Protein AF-A0AAV3GSE8-F1 (afdb_monomer_lite)

Organism: NCBI:txid1134836

Foldseek 3Di:
DADPVVRDDQDDDDPPDLALVSVVVSLVSPPDDLLPDPDDDDPPPVRCVDPSNVVVVVVSD

pLDDT: mean 83.88, std 8.44, range [47.72, 94.81]

InterPro domains:
  IPR001584 Integrase, catalytic core [PF00665] (1-57)
  IPR001584 Integrase, catalytic core [PS50994] (1-61)
  IPR012337 Ribonuclease H-like superfamily [SSF53098] (1-57)
  IPR036397 Ribonuclease H superfamily [G3DSA:3.30.420.10] (1-60)

Secondary structure (DSSP, 8-state):
-EETTTTEE------S---HHHHHHHHHT-SS-GGG-S-------TTT-SHHHHHHHHTT-

Sequence (61 aa):
MIDLFNREIIGHSCGNKKDAQLVKRAIQSIPYSLQEIELFHTDRGKEFDNQTIQNLMNGLV

Radius of gyration: 11.5 Å; chains: 1; bounding box: 25×22×28 Å

Structure (mmCIF, N/CA/C/O backbone):
data_AF-A0AAV3GSE8-F1
#
_entry.id   AF-A0AAV3GSE8-F1
#
loop_
_atom_site.group_PDB
_atom_site.id
_atom_site.type_symbol
_atom_site.label_atom_id
_atom_site.label_alt_id
_atom_site.label_comp_id
_atom_site.label_asym_id
_atom_site.label_entity_id
_atom_site.label_seq_id
_atom_site.pdbx_PDB_ins_code
_atom_site.Cartn_x
_atom_site.Cartn_y
_atom_site.Cartn_z
_atom_site.occupancy
_atom_site.B_iso_or_equiv
_atom_site.auth_seq_id
_atom_site.auth_comp_id
_atom_site.auth_asym_id
_atom_site.auth_atom_id
_atom_site.pdbx_PDB_model_num
ATOM 1 N N . MET A 1 1 ? -1.663 -7.490 -1.458 1.00 90.50 1 MET A N 1
ATOM 2 C CA . MET A 1 1 ? -1.539 -6.749 -0.187 1.00 90.50 1 MET A CA 1
ATOM 3 C C . MET A 1 1 ? -2.137 -7.583 0.928 1.00 90.50 1 MET A C 1
ATOM 5 O O . MET A 1 1 ? -2.987 -8.417 0.639 1.00 90.50 1 MET A O 1
ATOM 9 N N . ILE A 1 2 ? -1.686 -7.381 2.163 1.00 93.00 2 ILE A N 1
ATOM 10 C CA . ILE A 1 2 ? -2.268 -8.022 3.346 1.00 93.00 2 ILE A CA 1
ATOM 11 C C . ILE A 1 2 ? -2.890 -6.916 4.192 1.00 93.00 2 ILE A C 1
ATOM 13 O O . ILE A 1 2 ? -2.195 -5.971 4.557 1.00 93.00 2 ILE A O 1
ATOM 17 N N . ASP A 1 3 ? -4.181 -7.040 4.472 1.00 93.19 3 ASP A N 1
ATOM 18 C CA . ASP A 1 3 ? -4.889 -6.208 5.435 1.00 93.19 3 ASP A CA 1
ATOM 19 C C . ASP A 1 3 ? -4.835 -6.895 6.803 1.00 93.19 3 ASP A C 1
ATOM 21 O O . ASP A 1 3 ? -5.417 -7.964 7.007 1.00 93.19 3 ASP A O 1
ATOM 25 N N . LEU A 1 4 ? -4.103 -6.294 7.741 1.00 94.44 4 LEU A N 1
ATOM 26 C CA . LEU A 1 4 ? -3.919 -6.853 9.081 1.00 94.44 4 LEU A CA 1
ATOM 27 C C . LEU A 1 4 ? -5.140 -6.652 9.985 1.00 94.44 4 LEU A C 1
ATOM 29 O O . LEU A 1 4 ? -5.338 -7.450 10.902 1.00 94.44 4 LEU A O 1
ATOM 33 N N . PHE A 1 5 ? -5.949 -5.620 9.735 1.00 92.69 5 PHE A N 1
ATOM 34 C CA . PHE A 1 5 ? -7.138 -5.324 10.528 1.00 92.69 5 PHE A CA 1
ATOM 35 C C . PHE A 1 5 ? -8.263 -6.304 10.185 1.00 92.69 5 PHE A C 1
ATOM 37 O O . PHE A 1 5 ? -8.769 -6.997 11.069 1.00 92.69 5 PHE A O 1
ATOM 44 N N . ASN A 1 6 ? -8.580 -6.438 8.893 1.00 92.88 6 ASN A N 1
ATOM 45 C CA . ASN A 1 6 ? -9.626 -7.348 8.417 1.00 92.88 6 ASN A CA 1
ATOM 46 C C . ASN A 1 6 ? -9.147 -8.807 8.281 1.00 92.88 6 ASN A C 1
ATOM 48 O O . ASN A 1 6 ? -9.969 -9.712 8.157 1.00 92.88 6 ASN A O 1
ATOM 52 N N . ARG A 1 7 ? -7.831 -9.064 8.380 1.00 94.75 7 ARG A N 1
ATOM 53 C CA . ARG A 1 7 ? -7.192 -10.389 8.218 1.00 94.75 7 ARG A CA 1
ATOM 54 C C . ARG A 1 7 ? -7.418 -10.994 6.831 1.00 94.75 7 ARG A C 1
ATOM 56 O O . ARG A 1 7 ? -7.612 -12.201 6.690 1.00 94.75 7 ARG A O 1
ATOM 63 N N . GLU A 1 8 ? -7.352 -10.153 5.807 1.00 94.81 8 GLU A N 1
ATOM 64 C CA . GLU A 1 8 ? -7.621 -10.535 4.423 1.00 94.81 8 GLU A CA 1
ATOM 65 C C . GLU A 1 8 ? -6.404 -10.333 3.521 1.00 94.81 8 GLU A C 1
ATOM 67 O O . GLU A 1 8 ? -5.519 -9.506 3.764 1.00 94.81 8 GLU A O 1
ATOM 72 N N . ILE A 1 9 ? -6.378 -11.095 2.428 1.00 94.25 9 ILE A N 1
ATOM 73 C CA . ILE A 1 9 ? -5.421 -10.902 1.344 1.00 94.25 9 ILE A CA 1
ATOM 74 C C . ILE A 1 9 ? -6.156 -10.230 0.189 1.00 94.25 9 ILE A C 1
ATOM 76 O O . ILE A 1 9 ? -7.027 -10.828 -0.438 1.00 94.25 9 ILE A O 1
ATOM 80 N N . ILE A 1 10 ? -5.746 -9.007 -0.136 1.00 91.12 10 ILE A N 1
ATOM 81 C CA . ILE A 1 10 ? -6.257 -8.264 -1.290 1.00 91.12 10 ILE A CA 1
ATOM 82 C C . ILE A 1 10 ? -5.329 -8.544 -2.473 1.00 91.12 10 ILE A C 1
ATOM 84 O O . ILE A 1 10 ? -4.172 -8.097 -2.509 1.00 91.12 10 ILE A O 1
ATOM 88 N N . GLY A 1 11 ? -5.819 -9.341 -3.421 1.00 90.50 11 GLY A N 1
ATOM 89 C CA . GLY A 1 11 ? -5.105 -9.718 -4.638 1.00 90.50 11 GLY A CA 1
ATOM 90 C C . GLY A 1 11 ? -5.502 -8.855 -5.834 1.00 90.50 11 GLY A C 1
ATOM 91 O O . GLY A 1 11 ? -6.683 -8.628 -6.072 1.00 90.50 11 GLY A O 1
ATOM 92 N N . HIS A 1 12 ? -4.518 -8.428 -6.628 1.00 87.69 12 HIS A N 1
ATOM 93 C CA . HIS A 1 12 ? -4.746 -7.764 -7.912 1.00 87.69 12 HIS A CA 1
ATOM 94 C C . HIS A 1 12 ? -4.006 -8.529 -9.011 1.00 87.69 12 HIS A C 1
ATOM 96 O O . HIS A 1 12 ? -2.788 -8.711 -8.927 1.00 87.69 12 HIS A O 1
ATOM 102 N N . SER A 1 13 ? -4.730 -8.998 -10.032 1.00 85.88 13 SER A N 1
ATOM 103 C CA . SER A 1 13 ? -4.111 -9.683 -11.169 1.00 85.88 13 SER A CA 1
ATOM 104 C C . SER A 1 13 ? -3.346 -8.684 -12.024 1.00 85.88 13 SER A C 1
ATOM 106 O O . SER A 1 13 ? -3.859 -7.632 -12.400 1.00 85.88 13 SER A O 1
ATOM 108 N N . CYS A 1 14 ? -2.102 -9.026 -12.325 1.00 75.75 14 CYS A N 1
ATOM 109 C CA . CYS A 1 14 ? -1.156 -8.149 -12.981 1.00 75.75 14 CYS A CA 1
ATOM 110 C C . CYS A 1 14 ? -0.554 -8.893 -14.168 1.00 75.75 14 CYS A C 1
ATOM 112 O O . CYS A 1 14 ? -0.053 -10.004 -14.008 1.00 75.75 14 CYS A O 1
ATOM 114 N N . GLY A 1 15 ? -0.612 -8.299 -15.362 1.00 77.19 15 GLY A N 1
ATOM 115 C CA . GLY A 1 15 ? 0.061 -8.856 -16.536 1.00 77.19 15 GLY A CA 1
ATOM 116 C C . GLY A 1 15 ? 1.590 -8.787 -16.418 1.00 77.19 15 GLY A C 1
ATOM 117 O O . GLY A 1 15 ? 2.142 -8.382 -15.399 1.00 77.19 15 GLY A O 1
ATOM 118 N N . ASN A 1 16 ? 2.297 -9.115 -17.500 1.00 77.00 16 ASN A N 1
ATOM 119 C CA . ASN A 1 16 ? 3.762 -9.264 -17.500 1.00 77.00 16 ASN A CA 1
ATOM 120 C C . ASN A 1 16 ? 4.577 -8.013 -17.107 1.00 77.00 16 ASN A C 1
ATOM 122 O O . ASN A 1 16 ? 5.783 -8.127 -16.894 1.00 77.00 16 ASN A O 1
ATOM 126 N N . LYS A 1 17 ? 3.975 -6.821 -17.038 1.00 73.62 17 LYS A N 1
ATOM 127 C CA . LYS A 1 17 ? 4.685 -5.572 -16.731 1.00 73.62 17 LYS A CA 1
ATOM 128 C C . LYS A 1 17 ? 4.416 -5.135 -15.297 1.00 73.62 17 LYS A C 1
ATOM 130 O O . LYS A 1 17 ? 3.316 -4.697 -14.984 1.00 73.62 17 LYS A O 1
ATOM 135 N N . LYS A 1 18 ? 5.444 -5.210 -14.452 1.00 74.50 18 LYS A N 1
ATOM 136 C CA . LYS A 1 18 ? 5.453 -4.623 -13.109 1.00 74.50 18 LYS A CA 1
ATOM 137 C C . LYS A 1 18 ? 5.950 -3.181 -13.212 1.00 74.50 18 LYS A C 1
ATOM 139 O O . LYS A 1 18 ? 7.152 -2.940 -13.203 1.00 74.50 18 LYS A O 1
ATOM 144 N N . ASP A 1 19 ? 5.032 -2.240 -13.404 1.00 82.06 19 ASP A N 1
ATOM 145 C CA . ASP A 1 19 ? 5.331 -0.807 -13.447 1.00 82.06 19 ASP A CA 1
ATOM 146 C C . ASP A 1 19 ? 4.548 -0.032 -12.375 1.00 82.06 19 ASP A C 1
ATOM 148 O O . ASP A 1 19 ? 3.655 -0.562 -11.708 1.00 82.06 19 ASP A O 1
ATOM 152 N N . ALA A 1 20 ? 4.877 1.249 -12.206 1.00 82.38 20 ALA A N 1
ATOM 153 C CA . ALA A 1 20 ? 4.235 2.103 -11.210 1.00 82.38 20 ALA A CA 1
ATOM 154 C C . ALA A 1 20 ? 2.721 2.283 -11.442 1.00 82.38 20 ALA A C 1
ATOM 156 O O . ALA A 1 20 ? 1.973 2.507 -10.491 1.00 82.38 20 ALA A O 1
ATOM 157 N N . GLN A 1 21 ? 2.233 2.177 -12.684 1.00 84.00 21 GLN A N 1
ATOM 158 C CA . GLN A 1 21 ? 0.796 2.279 -12.962 1.00 84.00 21 GLN A CA 1
ATOM 159 C C . GLN A 1 21 ? 0.050 1.050 -12.454 1.00 84.00 21 GLN A C 1
ATOM 161 O O . GLN A 1 21 ? -1.059 1.162 -11.933 1.00 84.00 21 GLN A O 1
ATOM 166 N N . LEU A 1 22 ? 0.666 -0.119 -12.572 1.00 86.50 22 LEU A N 1
ATOM 167 C CA . LEU A 1 22 ? 0.128 -1.360 -12.049 1.00 86.50 22 LEU A CA 1
ATOM 168 C C . LEU A 1 22 ? 0.082 -1.363 -10.518 1.00 86.50 22 LEU A C 1
ATOM 170 O O . LEU A 1 22 ? -0.953 -1.700 -9.947 1.00 86.50 22 LEU A O 1
ATOM 174 N N . VAL A 1 23 ? 1.146 -0.898 -9.857 1.00 85.06 23 VAL A N 1
ATOM 175 C CA . VAL A 1 23 ? 1.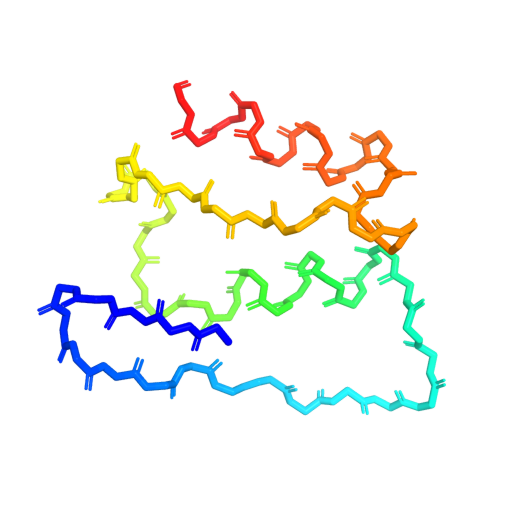157 -0.720 -8.395 1.00 85.06 23 VAL A CA 1
ATOM 176 C C . VAL A 1 23 ? 0.046 0.237 -7.957 1.00 85.06 23 VAL A C 1
ATOM 178 O O . VAL A 1 23 ? -0.722 -0.081 -7.049 1.00 85.06 23 VAL A O 1
ATOM 181 N N . LYS A 1 24 ? -0.110 1.373 -8.652 1.00 86.06 24 LYS A N 1
ATOM 182 C CA . LYS A 1 24 ? -1.192 2.329 -8.389 1.00 86.06 24 LYS A CA 1
ATOM 183 C C . LYS A 1 24 ? -2.572 1.674 -8.502 1.00 86.06 24 LYS A C 1
ATOM 185 O O . LYS A 1 24 ? -3.386 1.842 -7.600 1.00 86.06 24 LYS A O 1
ATOM 190 N N . ARG A 1 25 ? -2.838 0.909 -9.567 1.00 87.50 25 ARG A N 1
ATOM 191 C CA . ARG A 1 25 ? -4.123 0.206 -9.755 1.00 87.50 25 ARG A CA 1
ATOM 192 C C . ARG A 1 25 ? -4.386 -0.836 -8.673 1.00 87.50 25 ARG A C 1
ATOM 194 O O . ARG A 1 25 ? -5.515 -0.938 -8.210 1.00 87.50 25 ARG A O 1
ATOM 201 N N . ALA A 1 26 ? -3.359 -1.573 -8.253 1.00 89.06 26 ALA A N 1
ATOM 202 C CA . ALA A 1 26 ? -3.488 -2.547 -7.177 1.00 89.06 26 ALA A CA 1
ATOM 203 C C . ALA A 1 26 ? -3.868 -1.870 -5.849 1.00 89.06 26 ALA A C 1
ATOM 205 O O . ALA A 1 26 ? -4.794 -2.324 -5.183 1.00 89.06 26 ALA A O 1
ATOM 206 N N . ILE A 1 27 ? -3.238 -0.741 -5.509 1.00 88.81 27 ILE A N 1
ATOM 207 C CA . ILE A 1 27 ? -3.596 0.046 -4.316 1.00 88.81 27 ILE A CA 1
ATOM 208 C C . ILE A 1 27 ? -5.013 0.621 -4.447 1.00 88.81 27 ILE A C 1
ATOM 210 O O . ILE A 1 27 ? -5.795 0.563 -3.510 1.00 88.81 27 ILE A O 1
ATOM 214 N N . GLN A 1 28 ? -5.391 1.115 -5.628 1.00 87.25 28 GLN A N 1
ATOM 215 C CA . GLN A 1 28 ? -6.744 1.621 -5.887 1.00 87.25 28 GLN A CA 1
ATOM 216 C C . GLN A 1 28 ? -7.828 0.529 -5.915 1.00 87.25 28 GLN A C 1
ATOM 218 O O . GLN A 1 28 ? -9.007 0.864 -5.912 1.00 87.25 28 GLN A O 1
ATOM 223 N N . SER A 1 29 ? -7.460 -0.758 -5.960 1.00 89.31 29 SER A N 1
ATOM 224 C CA . SER A 1 29 ? -8.414 -1.878 -5.896 1.00 89.31 29 SER A CA 1
ATOM 225 C C . SER A 1 29 ? -8.802 -2.299 -4.477 1.00 89.31 29 SER A C 1
ATOM 227 O O . SER A 1 29 ? -9.592 -3.227 -4.315 1.00 89.31 29 SER A O 1
ATOM 229 N N . ILE A 1 30 ? -8.260 -1.630 -3.457 1.00 91.19 30 ILE A N 1
ATOM 230 C CA . ILE A 1 30 ? -8.689 -1.809 -2.071 1.00 91.19 30 ILE A CA 1
ATOM 231 C C . ILE A 1 30 ? -10.173 -1.409 -1.963 1.00 91.19 30 ILE A C 1
ATOM 233 O O . ILE A 1 30 ? -10.547 -0.349 -2.466 1.00 91.19 30 ILE A O 1
ATOM 237 N N . PRO A 1 31 ? -11.035 -2.237 -1.344 1.00 91.38 31 PRO A N 1
ATOM 238 C CA . PRO A 1 31 ? -12.489 -2.053 -1.393 1.00 91.38 31 PRO A CA 1
ATOM 239 C C . PRO A 1 31 ? -13.030 -0.971 -0.440 1.00 91.38 31 PRO A C 1
ATOM 241 O O . PRO A 1 31 ? -14.243 -0.821 -0.320 1.00 91.38 31 PRO A O 1
ATOM 244 N N . TYR A 1 32 ? -12.154 -0.227 0.233 1.00 90.25 32 TYR A N 1
ATOM 245 C CA . TYR A 1 32 ? -12.481 0.826 1.198 1.00 90.25 32 TYR A CA 1
ATOM 246 C C . TYR A 1 32 ? -11.605 2.064 0.970 1.00 90.25 32 TYR A C 1
ATOM 248 O O . TYR A 1 32 ? -10.689 2.048 0.139 1.00 90.25 32 TYR 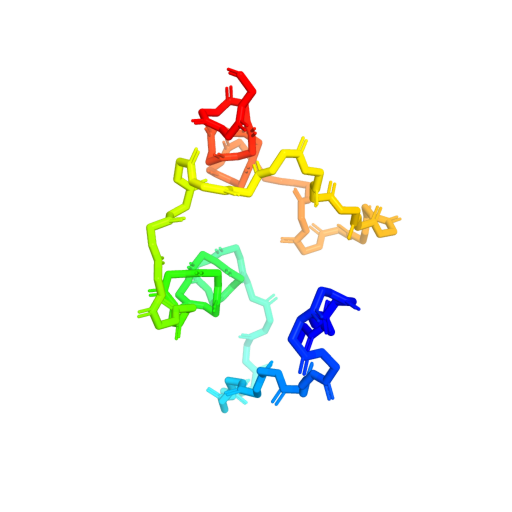A O 1
ATOM 256 N N .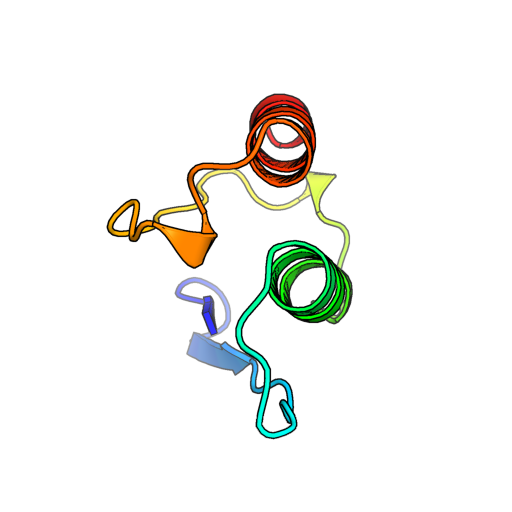 SER A 1 33 ? -11.916 3.170 1.652 1.00 90.19 33 SER A N 1
ATOM 257 C CA . SER A 1 33 ? -11.233 4.433 1.393 1.00 90.19 33 SER A CA 1
ATOM 258 C C . SER A 1 33 ? -9.770 4.342 1.808 1.00 90.19 33 SER A C 1
ATOM 260 O O . SER A 1 33 ? -9.426 3.919 2.907 1.00 90.19 33 SER A O 1
ATOM 262 N N . LEU A 1 34 ? -8.889 4.826 0.939 1.00 87.38 34 LEU A N 1
ATOM 263 C CA . LEU A 1 34 ? -7.470 4.962 1.243 1.00 87.38 34 LEU A CA 1
ATOM 264 C C . LEU A 1 34 ? -7.203 5.908 2.431 1.00 87.38 34 LEU A C 1
ATOM 266 O O . LEU A 1 34 ? -6.177 5.784 3.085 1.00 87.38 34 LEU A O 1
ATOM 270 N N . GLN A 1 35 ? -8.137 6.815 2.728 1.00 87.06 35 GLN A N 1
ATOM 271 C CA . GLN A 1 35 ? -8.073 7.728 3.878 1.00 87.06 35 GLN A CA 1
ATOM 272 C C . GLN A 1 35 ? -8.310 7.017 5.219 1.00 87.06 35 GLN A C 1
ATOM 274 O O . GLN A 1 35 ? -8.037 7.594 6.264 1.00 87.06 35 GLN A O 1
ATOM 279 N N . GLU A 1 36 ? -8.832 5.788 5.200 1.00 88.38 36 GLU A N 1
ATOM 280 C CA . GLU A 1 36 ? -9.043 4.962 6.397 1.00 88.38 36 GLU A CA 1
ATOM 281 C C . GLU A 1 36 ? -7.797 4.124 6.742 1.00 88.38 36 GLU A C 1
ATOM 283 O O . GLU A 1 36 ? -7.778 3.417 7.747 1.00 88.38 36 GLU A O 1
ATOM 288 N N . ILE A 1 37 ? -6.746 4.184 5.915 1.00 88.00 37 ILE A N 1
ATOM 289 C CA . ILE A 1 37 ? -5.502 3.441 6.117 1.00 88.00 37 ILE A CA 1
ATOM 290 C C . ILE A 1 37 ? -4.517 4.313 6.899 1.00 88.00 37 ILE A C 1
ATOM 292 O O . ILE A 1 37 ? -3.894 5.204 6.336 1.00 88.00 37 ILE A O 1
ATOM 296 N N . GLU A 1 38 ? -4.315 4.006 8.179 1.00 88.75 38 GLU A N 1
ATOM 297 C CA . GLU A 1 38 ? -3.361 4.736 9.033 1.00 88.75 38 GLU A CA 1
ATOM 298 C C . GLU A 1 38 ? -1.892 4.374 8.761 1.00 88.75 38 GLU A C 1
ATOM 300 O O . GLU A 1 38 ? -0.981 5.164 9.009 1.00 88.75 38 GLU A O 1
ATOM 305 N N . LEU A 1 39 ? -1.636 3.151 8.284 1.00 88.31 39 LEU A N 1
ATOM 306 C CA . LEU A 1 39 ? -0.286 2.654 8.046 1.00 88.31 39 LEU A CA 1
ATOM 307 C C . LEU A 1 39 ? -0.233 1.812 6.778 1.00 88.31 39 LEU A C 1
ATOM 309 O O . LEU A 1 39 ? -0.818 0.732 6.696 1.00 88.31 39 LEU A O 1
ATOM 313 N N . PHE A 1 40 ? 0.571 2.269 5.824 1.00 87.75 40 PHE A N 1
ATOM 314 C CA . PHE A 1 40 ? 0.943 1.492 4.653 1.00 87.75 40 PHE A CA 1
ATOM 315 C C . PHE A 1 40 ? 2.432 1.145 4.716 1.00 87.75 40 PHE A C 1
ATOM 317 O O . PHE A 1 40 ? 3.291 2.027 4.718 1.00 87.75 40 PHE A O 1
ATOM 324 N N . HIS A 1 41 ? 2.755 -0.149 4.755 1.00 87.50 41 HIS A N 1
ATOM 325 C CA . HIS A 1 41 ? 4.135 -0.631 4.766 1.00 87.50 41 HIS A CA 1
ATOM 326 C C . HIS A 1 41 ? 4.488 -1.310 3.440 1.00 87.50 41 HIS A C 1
ATOM 328 O O . HIS A 1 41 ? 3.762 -2.173 2.950 1.00 87.50 41 HIS A O 1
ATOM 334 N N . THR A 1 42 ? 5.631 -0.933 2.872 1.00 86.31 42 THR A N 1
ATOM 335 C CA . THR A 1 42 ? 6.222 -1.540 1.676 1.00 86.31 42 THR A CA 1
ATOM 336 C C . THR A 1 42 ? 7.723 -1.704 1.895 1.00 86.31 42 THR A C 1
ATOM 338 O O . THR A 1 42 ? 8.347 -0.892 2.580 1.00 86.31 42 THR A O 1
ATOM 341 N N . ASP A 1 43 ? 8.304 -2.736 1.289 1.00 82.81 43 ASP A N 1
ATOM 342 C CA . ASP A 1 43 ? 9.746 -3.001 1.284 1.00 82.81 43 ASP A CA 1
ATOM 343 C C . ASP A 1 43 ? 10.542 -2.013 0.409 1.00 82.81 43 ASP A C 1
ATOM 345 O O . ASP A 1 43 ? 11.770 -2.084 0.360 1.00 82.81 43 ASP A O 1
ATOM 349 N N . ARG A 1 44 ? 9.851 -1.067 -0.251 1.00 75.19 44 ARG A N 1
ATOM 350 C CA . ARG A 1 44 ? 10.419 -0.064 -1.165 1.00 75.19 44 ARG A CA 1
ATOM 351 C C . ARG A 1 44 ? 11.215 -0.684 -2.320 1.00 75.19 44 ARG A C 1
ATOM 353 O O . ARG A 1 44 ? 12.247 -0.148 -2.721 1.00 75.19 44 ARG A O 1
ATOM 360 N N . GLY A 1 45 ? 10.723 -1.783 -2.896 1.00 80.69 45 GLY A N 1
ATOM 361 C CA . GLY A 1 45 ? 11.219 -2.273 -4.188 1.00 80.69 45 GLY A CA 1
ATOM 362 C C . GLY A 1 45 ? 11.223 -1.180 -5.273 1.00 80.69 45 GLY A C 1
ATOM 363 O O . GLY A 1 45 ? 10.481 -0.199 -5.187 1.00 80.69 45 GLY A O 1
ATOM 364 N N . LYS A 1 46 ? 12.040 -1.341 -6.325 1.00 78.75 46 LYS A N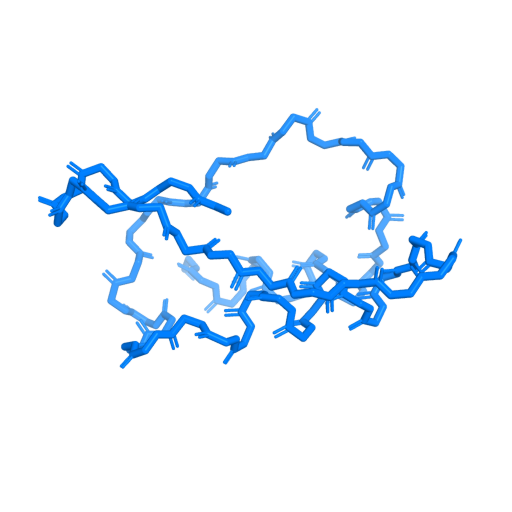 1
ATOM 365 C CA . LYS A 1 46 ? 12.184 -0.343 -7.412 1.00 78.75 46 LYS A CA 1
ATOM 366 C C . LYS A 1 46 ? 10.860 -0.015 -8.113 1.00 78.75 46 LYS A C 1
ATOM 368 O O . LYS A 1 46 ? 10.706 1.059 -8.679 1.00 78.75 46 LYS A O 1
ATOM 373 N N . GLU A 1 47 ? 9.894 -0.922 -8.061 1.00 76.12 47 GLU A N 1
ATOM 374 C CA . GLU A 1 47 ? 8.536 -0.742 -8.570 1.00 76.12 47 GLU A CA 1
ATOM 375 C C . GLU A 1 47 ? 7.736 0.326 -7.796 1.00 76.12 47 GLU A C 1
A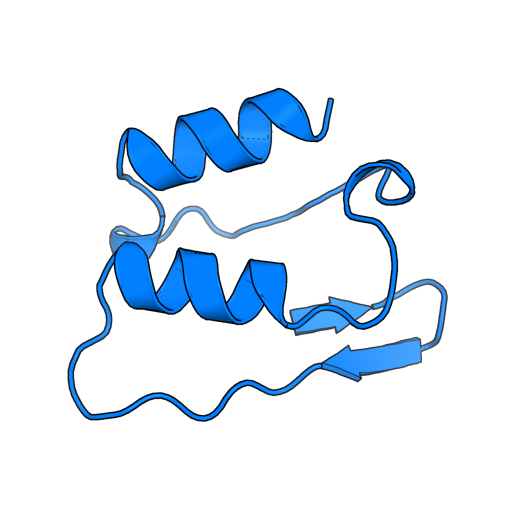TOM 377 O O . GLU A 1 47 ? 6.785 0.896 -8.336 1.00 76.12 47 GLU A O 1
ATOM 382 N N . PHE A 1 48 ? 8.135 0.620 -6.554 1.00 71.69 48 PHE A N 1
ATOM 383 C CA . PHE A 1 48 ? 7.570 1.657 -5.686 1.00 71.69 48 PHE A CA 1
ATOM 384 C C . PHE A 1 48 ? 8.394 2.956 -5.689 1.00 71.69 48 PHE A C 1
ATOM 386 O O . PHE A 1 48 ? 7.908 3.983 -5.216 1.00 71.69 48 PHE A O 1
ATOM 393 N N . ASP A 1 49 ? 9.605 2.932 -6.255 1.00 71.56 49 ASP A N 1
ATOM 394 C CA . ASP A 1 49 ? 10.520 4.074 -6.385 1.00 71.56 49 ASP A CA 1
ATOM 395 C C . ASP A 1 49 ? 10.143 4.951 -7.595 1.00 71.56 49 ASP A C 1
ATOM 397 O O . ASP A 1 49 ? 10.864 5.095 -8.583 1.00 71.56 49 ASP A O 1
ATOM 401 N N . ASN A 1 50 ? 8.917 5.473 -7.566 1.00 80.19 50 ASN A N 1
ATOM 402 C CA . ASN A 1 50 ? 8.381 6.362 -8.590 1.00 80.19 50 ASN A CA 1
ATOM 403 C C . ASN A 1 50 ? 7.635 7.520 -7.926 1.00 80.19 50 ASN A C 1
ATOM 405 O O . ASN A 1 50 ? 6.808 7.297 -7.042 1.00 80.19 50 ASN A O 1
ATOM 409 N N . GLN A 1 51 ? 7.841 8.741 -8.430 1.00 83.31 51 GLN A N 1
ATOM 410 C CA . GLN A 1 51 ? 7.153 9.960 -7.988 1.00 83.31 51 GLN A CA 1
ATOM 411 C C . GLN A 1 51 ? 5.630 9.775 -7.851 1.00 83.31 51 GLN A C 1
ATOM 413 O O . GLN A 1 51 ? 5.015 10.283 -6.921 1.00 83.31 51 GLN A O 1
ATOM 418 N N . THR A 1 52 ? 5.013 9.015 -8.759 1.00 80.56 52 THR A N 1
ATOM 419 C CA . THR A 1 52 ? 3.571 8.724 -8.756 1.00 80.56 52 THR A CA 1
ATOM 420 C C . THR A 1 52 ? 3.147 7.939 -7.517 1.00 80.56 52 THR A C 1
ATOM 422 O O . THR A 1 52 ? 2.128 8.259 -6.910 1.00 80.56 52 THR A O 1
ATOM 425 N N . ILE A 1 53 ? 3.920 6.915 -7.147 1.00 81.81 53 ILE A N 1
ATOM 426 C CA . ILE A 1 53 ? 3.652 6.095 -5.962 1.00 81.81 53 ILE A CA 1
ATOM 427 C C . ILE A 1 53 ? 3.985 6.881 -4.704 1.00 81.81 53 ILE A C 1
ATOM 429 O O . ILE A 1 53 ? 3.210 6.850 -3.758 1.00 81.81 53 ILE A O 1
ATOM 433 N N . GLN A 1 54 ? 5.069 7.652 -4.710 1.00 82.81 54 GLN A N 1
ATOM 434 C CA . GLN A 1 54 ? 5.409 8.500 -3.576 1.00 82.81 54 GLN A CA 1
ATOM 435 C C . GLN A 1 54 ? 4.330 9.551 -3.297 1.00 82.81 54 GLN A C 1
ATOM 437 O O . GLN A 1 54 ? 3.936 9.723 -2.152 1.00 82.81 54 GLN A O 1
ATOM 442 N N . ASN A 1 55 ? 3.784 10.192 -4.331 1.00 83.12 55 ASN A N 1
ATOM 443 C CA . ASN A 1 55 ? 2.675 11.133 -4.177 1.00 83.12 55 ASN A CA 1
ATOM 444 C C . ASN A 1 55 ? 1.405 10.444 -3.661 1.00 83.12 55 ASN A C 1
ATOM 446 O O . ASN A 1 55 ? 0.704 11.013 -2.832 1.00 83.12 55 ASN A O 1
ATOM 450 N N . LEU A 1 56 ? 1.119 9.224 -4.135 1.00 80.56 56 LEU A N 1
ATOM 451 C CA . LEU A 1 56 ? 0.008 8.422 -3.625 1.00 80.56 56 LEU A CA 1
ATOM 452 C C . LEU A 1 56 ? 0.195 8.119 -2.134 1.00 80.56 56 LEU A C 1
ATOM 454 O O . LEU A 1 56 ? -0.731 8.339 -1.371 1.00 80.56 56 LEU A O 1
ATOM 458 N N . MET A 1 57 ? 1.389 7.677 -1.730 1.00 77.50 57 MET A N 1
ATOM 459 C CA . MET A 1 57 ? 1.723 7.329 -0.343 1.00 77.50 57 MET A CA 1
ATOM 460 C C . MET A 1 57 ? 1.738 8.544 0.585 1.00 77.50 57 MET A C 1
ATOM 462 O O . MET A 1 57 ? 1.252 8.458 1.703 1.00 77.50 57 MET A O 1
ATOM 466 N N . ASN A 1 58 ? 2.244 9.687 0.122 1.00 77.44 58 ASN A N 1
ATOM 467 C CA . ASN A 1 58 ? 2.236 10.930 0.893 1.00 77.44 58 ASN A CA 1
ATOM 468 C C . ASN A 1 58 ? 0.819 11.482 1.105 1.00 77.44 58 ASN A C 1
ATOM 470 O O . ASN A 1 58 ? 0.621 12.268 2.018 1.00 77.44 58 ASN A O 1
ATOM 474 N N . GLY A 1 59 ? -0.149 11.109 0.261 1.00 66.94 59 GLY A N 1
ATOM 475 C CA . GLY A 1 59 ? -1.560 11.454 0.446 1.00 66.94 59 GLY A CA 1
ATOM 476 C C . GLY A 1 59 ? -2.329 10.494 1.361 1.00 66.94 59 GLY A C 1
ATOM 477 O O . GLY A 1 59 ? -3.523 10.704 1.558 1.00 66.94 59 GLY A O 1
ATOM 478 N N . LEU A 1 60 ? -1.677 9.437 1.866 1.00 63.69 60 LEU A N 1
ATOM 479 C CA . LEU A 1 60 ? -2.225 8.499 2.858 1.00 63.69 60 LEU A CA 1
ATOM 480 C C . LEU A 1 60 ? -1.878 8.901 4.302 1.00 63.69 60 LEU A C 1
ATOM 482 O O . LEU A 1 60 ? -2.274 8.195 5.222 1.00 63.69 60 LEU A O 1
ATOM 486 N N . VAL A 1 61 ? -1.114 9.984 4.498 1.00 47.72 61 VAL A N 1
ATOM 487 C CA . VAL A 1 61 ?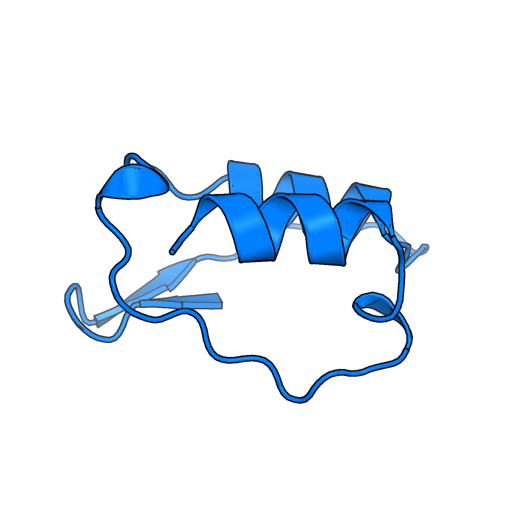 -0.649 10.483 5.805 1.00 47.72 61 VAL A CA 1
ATOM 488 C C . VAL A 1 61 ? -1.166 11.895 6.040 1.00 47.72 61 VAL A C 1
ATOM 490 O O . VAL A 1 61 ? -1.142 12.688 5.072 1.00 47.72 61 VAL A O 1
#